Protein AF-N2BE88-F1 (afdb_monomer)

Organism: NCBI:txid1235804

Mean predicted aligned error: 12.73 Å

Solvent-accessible surface area (backbone atoms only — not comparable to full-atom values): 4869 Å² total; per-residue (Å²): 134,84,79,76,50,71,65,58,53,52,50,53,50,52,52,49,51,61,73,52,35,81,80,67,48,64,73,59,83,78,39,89,59,43,73,48,73,48,79,46,49,41,80,82,45,54,91,46,40,67,61,49,50,56,52,49,30,71,76,64,35,64,91,30,49,44,81,53,97,66,26,38,39,38,55,37,62,66,82,131

Nearest PDB structures (foldseek):
  9bdf-assembly1_G  TM=2.768E-01  e=5.120E-01  Influenza A virus
  8tau-assembly1_N  TM=3.279E-01  e=2.368E+00  Homo sapiens
  7pir-assembly1_g  TM=3.401E-01  e=8.969E+00  Mycoplasmoides pneumoniae M129

Radius of gyration: 17.58 Å; Cα contacts (8 Å, |Δi|>4): 68; chains: 1; bounding box: 49×25×39 Å

Sequence (80 aa):
MAYKNKDDIIQAMADKINDLEASSVSTHCADFNIVNVVDIPHSSLGKNKEKFKSEAIKLLGKTNVLDENNCYHIVMHQQN

Structure (mmCIF, N/CA/C/O backbone):
data_AF-N2BE88-F1
#
_entry.id   AF-N2BE88-F1
#
loop_
_atom_site.group_PDB
_atom_site.id
_atom_site.type_symbol
_atom_site.label_atom_id
_atom_site.label_alt_id
_atom_site.label_comp_id
_atom_site.label_asym_id
_atom_site.label_entity_id
_atom_site.label_seq_id
_atom_site.pdbx_PDB_ins_code
_atom_site.Cartn_x
_atom_site.Cartn_y
_atom_site.Cartn_z
_atom_site.occupancy
_atom_site.B_iso_or_equiv
_atom_site.auth_seq_id
_atom_site.auth_comp_id
_atom_site.auth_asym_id
_atom_site.auth_atom_id
_atom_site.pdbx_PDB_model_num
ATOM 1 N N . MET A 1 1 ? 32.056 10.316 -23.235 1.00 42.34 1 MET A N 1
ATOM 2 C CA . MET A 1 1 ? 30.753 9.959 -22.637 1.00 42.34 1 MET A CA 1
ATOM 3 C C . MET A 1 1 ? 30.188 8.819 -23.471 1.00 42.34 1 MET A C 1
ATOM 5 O O . MET A 1 1 ? 29.820 9.060 -24.612 1.00 42.34 1 MET A O 1
ATOM 9 N N . ALA A 1 2 ? 30.269 7.576 -22.991 1.00 50.59 2 ALA A N 1
ATOM 10 C CA . ALA A 1 2 ? 29.813 6.411 -23.746 1.00 50.59 2 ALA A CA 1
ATOM 11 C C . ALA A 1 2 ? 28.278 6.391 -23.769 1.00 50.59 2 ALA A C 1
ATOM 13 O O . ALA A 1 2 ? 27.647 6.291 -22.717 1.00 50.59 2 ALA A O 1
ATOM 14 N N . TYR A 1 3 ? 27.682 6.523 -24.953 1.00 53.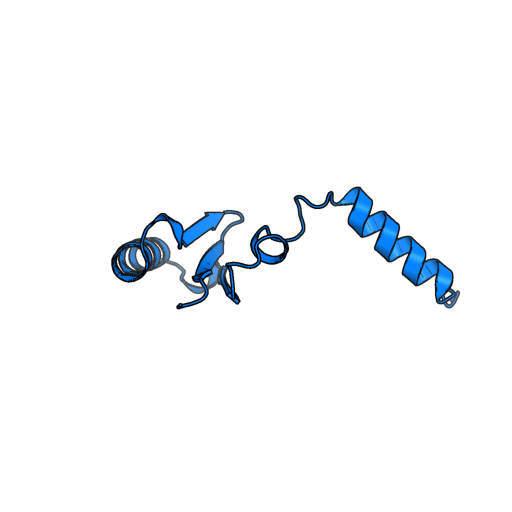38 3 TYR A N 1
ATOM 15 C CA . TYR A 1 3 ? 26.270 6.209 -25.144 1.00 53.38 3 TYR A CA 1
ATOM 16 C C . TYR A 1 3 ? 26.125 4.698 -24.947 1.00 53.38 3 TYR A C 1
ATOM 18 O O . TYR A 1 3 ? 26.690 3.931 -25.722 1.00 53.38 3 TYR A O 1
ATOM 26 N N . LYS A 1 4 ? 25.444 4.271 -23.877 1.00 65.06 4 LYS A N 1
ATOM 27 C CA . LYS A 1 4 ? 25.119 2.852 -23.672 1.00 65.06 4 LYS A CA 1
ATOM 28 C C . LYS A 1 4 ? 24.292 2.371 -24.868 1.00 65.06 4 LYS A C 1
ATOM 30 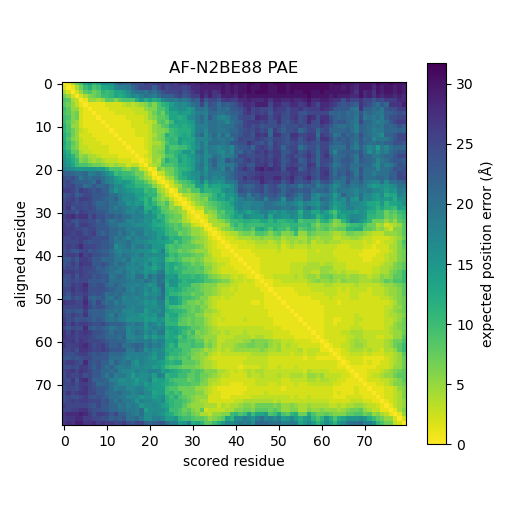O O . LYS A 1 4 ? 23.334 3.050 -25.245 1.00 65.06 4 LYS A O 1
ATOM 35 N N . ASN A 1 5 ? 24.682 1.251 -25.478 1.00 82.00 5 ASN A N 1
ATOM 36 C CA . ASN A 1 5 ? 23.928 0.646 -26.574 1.00 82.00 5 ASN A CA 1
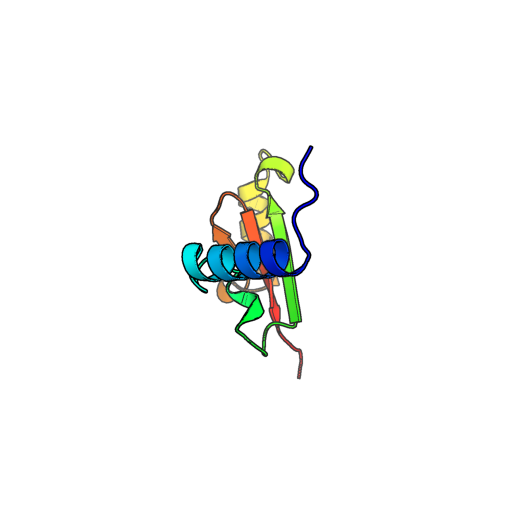ATOM 37 C C . ASN A 1 5 ? 22.534 0.233 -26.052 1.00 82.00 5 ASN A C 1
ATOM 39 O O . ASN A 1 5 ? 22.375 -0.042 -24.862 1.00 82.00 5 ASN A O 1
ATOM 43 N N . LYS A 1 6 ? 21.510 0.201 -26.915 1.00 79.06 6 LYS A N 1
ATOM 44 C CA . LYS A 1 6 ? 20.149 -0.224 -26.539 1.00 79.06 6 LYS A CA 1
ATOM 45 C C . LYS A 1 6 ? 20.153 -1.585 -25.844 1.00 79.06 6 LYS A C 1
ATOM 47 O O . LYS A 1 6 ? 19.441 -1.750 -24.860 1.00 79.06 6 LYS A O 1
ATOM 52 N N . ASP A 1 7 ? 20.990 -2.505 -26.311 1.00 85.12 7 ASP A N 1
ATOM 53 C CA . ASP A 1 7 ? 21.110 -3.846 -25.735 1.00 85.12 7 ASP A CA 1
ATOM 54 C C . ASP A 1 7 ? 21.658 -3.807 -24.301 1.00 85.12 7 ASP A C 1
ATOM 56 O O . ASP A 1 7 ? 21.130 -4.482 -23.422 1.00 85.12 7 ASP A O 1
ATOM 60 N N . ASP A 1 8 ? 22.629 -2.930 -24.021 1.00 81.81 8 ASP A N 1
ATOM 61 C CA . ASP A 1 8 ? 23.177 -2.743 -22.670 1.00 81.81 8 ASP A CA 1
ATOM 62 C C . ASP A 1 8 ? 22.133 -2.155 -21.713 1.00 81.81 8 ASP A C 1
ATOM 64 O O . ASP A 1 8 ? 22.127 -2.446 -20.517 1.00 81.81 8 ASP A O 1
ATOM 68 N N . ILE A 1 9 ? 21.248 -1.298 -22.232 1.00 81.50 9 ILE A N 1
ATOM 69 C CA . ILE A 1 9 ? 20.148 -0.709 -21.462 1.00 81.50 9 ILE A CA 1
ATOM 70 C C . ILE A 1 9 ? 19.103 -1.780 -21.140 1.00 81.50 9 ILE A C 1
ATOM 72 O O . ILE A 1 9 ? 18.654 -1.860 -19.998 1.00 81.50 9 ILE A O 1
ATOM 76 N N . ILE A 1 10 ? 18.743 -2.610 -22.121 1.00 83.31 10 ILE A N 1
ATOM 77 C CA . ILE A 1 10 ? 17.788 -3.711 -21.946 1.00 83.31 10 ILE A CA 1
ATOM 78 C C . ILE A 1 10 ? 18.334 -4.730 -20.941 1.00 83.31 10 ILE A C 1
ATOM 80 O O . ILE A 1 10 ? 17.616 -5.114 -20.018 1.00 83.31 10 ILE A O 1
ATOM 84 N N . GLN A 1 11 ? 19.608 -5.109 -21.063 1.00 84.19 11 GLN A N 1
ATOM 85 C CA . GLN A 1 11 ? 20.245 -6.046 -20.139 1.00 84.19 11 GLN A CA 1
ATOM 86 C C . GLN A 1 11 ? 20.298 -5.477 -18.719 1.00 84.19 11 GLN A C 1
ATOM 88 O O . GLN A 1 11 ? 19.900 -6.150 -17.774 1.00 84.19 11 GLN A O 1
ATOM 93 N N . ALA A 1 12 ? 20.679 -4.205 -18.565 1.00 82.94 12 ALA A N 1
ATOM 94 C CA . ALA A 1 12 ? 20.700 -3.556 -17.257 1.00 82.94 12 ALA A CA 1
ATOM 95 C C . ALA A 1 12 ? 19.308 -3.480 -16.605 1.00 82.94 12 ALA A C 1
ATOM 97 O O . ALA A 1 12 ? 19.206 -3.569 -15.383 1.00 82.94 12 ALA A O 1
ATOM 98 N N . MET A 1 13 ? 18.235 -3.324 -17.391 1.00 80.69 13 MET A N 1
ATOM 99 C CA . MET A 1 13 ? 16.864 -3.391 -16.873 1.00 80.69 13 MET A CA 1
ATOM 100 C C . MET A 1 13 ? 16.493 -4.811 -16.437 1.00 80.69 13 MET A C 1
ATOM 102 O O . MET A 1 13 ? 15.953 -4.975 -15.348 1.00 80.69 13 MET A O 1
ATOM 106 N N . ALA A 1 14 ? 16.797 -5.826 -17.250 1.00 78.31 14 ALA A N 1
ATOM 107 C CA . ALA A 1 14 ? 16.510 -7.224 -16.928 1.00 78.31 14 ALA A CA 1
ATOM 108 C C . ALA A 1 14 ? 17.253 -7.685 -15.666 1.00 78.31 14 ALA A C 1
ATOM 110 O O . ALA A 1 14 ? 16.648 -8.268 -14.768 1.00 78.31 14 ALA A O 1
ATOM 111 N N . ASP A 1 15 ? 18.539 -7.349 -15.557 1.00 81.31 15 ASP A N 1
ATOM 112 C CA . ASP A 1 15 ? 19.353 -7.642 -14.380 1.00 81.31 15 ASP A CA 1
ATOM 113 C C . ASP A 1 15 ? 18.786 -6.943 -13.146 1.00 81.31 15 ASP A C 1
ATOM 115 O O . ASP A 1 15 ? 18.702 -7.551 -12.084 1.00 81.31 15 ASP A O 1
ATOM 119 N N . LYS A 1 16 ? 18.321 -5.693 -13.285 1.00 74.19 16 LYS A N 1
ATOM 120 C CA . LYS A 1 16 ? 17.706 -4.961 -12.175 1.00 74.19 16 LYS A CA 1
ATOM 121 C C . LYS A 1 16 ? 16.368 -5.558 -11.743 1.00 74.19 16 LYS A C 1
ATOM 123 O O . LYS A 1 16 ? 16.094 -5.578 -10.552 1.00 74.19 16 LYS A O 1
ATOM 128 N N . ILE A 1 17 ? 15.558 -6.056 -12.675 1.00 71.12 17 ILE A N 1
ATOM 129 C CA . ILE A 1 17 ? 14.297 -6.752 -12.373 1.00 71.12 17 ILE A CA 1
ATOM 130 C C . ILE A 1 17 ? 14.568 -8.072 -11.637 1.00 71.12 17 ILE A C 1
ATOM 132 O O . ILE A 1 17 ? 13.871 -8.386 -10.677 1.00 71.12 17 ILE A O 1
ATOM 136 N N . ASN A 1 18 ? 15.593 -8.820 -12.052 1.00 71.38 18 ASN A N 1
ATOM 137 C CA . ASN A 1 18 ? 15.988 -10.065 -11.390 1.00 71.38 18 ASN A CA 1
ATOM 138 C C . ASN A 1 18 ? 16.604 -9.819 -10.000 1.00 71.38 18 ASN A C 1
ATOM 140 O O . ASN A 1 18 ? 16.299 -10.551 -9.066 1.00 71.38 18 ASN A O 1
ATOM 144 N N . ASP A 1 19 ? 17.438 -8.784 -9.863 1.00 73.19 19 ASP A N 1
ATOM 145 C CA . ASP A 1 19 ? 18.092 -8.358 -8.612 1.00 73.19 19 ASP A CA 1
ATOM 146 C C . ASP A 1 19 ? 17.090 -7.863 -7.567 1.00 73.19 19 ASP A C 1
ATOM 148 O O . ASP A 1 19 ? 17.238 -8.110 -6.375 1.00 73.19 19 ASP A O 1
ATOM 152 N N . LEU A 1 20 ? 16.044 -7.176 -8.020 1.00 66.06 20 LEU A N 1
ATOM 153 C CA . LEU A 1 20 ? 14.978 -6.693 -7.153 1.00 66.06 20 LEU A CA 1
ATOM 154 C C . LEU A 1 20 ? 14.043 -7.812 -6.666 1.00 66.06 20 LEU A C 1
ATOM 156 O O . LEU A 1 20 ? 13.258 -7.567 -5.756 1.00 66.06 20 LEU A O 1
ATOM 160 N N . GLU A 1 21 ? 14.153 -9.024 -7.227 1.00 55.72 21 GLU A N 1
ATOM 161 C CA . GLU A 1 21 ? 13.151 -10.088 -7.164 1.00 55.72 21 GLU A CA 1
ATOM 162 C C . GLU A 1 21 ? 11.758 -9.596 -7.617 1.00 55.72 21 GLU A C 1
ATOM 164 O O . GLU A 1 21 ? 11.347 -8.448 -7.440 1.00 55.72 21 GLU A O 1
ATOM 169 N N . ALA A 1 22 ? 10.936 -10.489 -8.173 1.00 51.28 22 ALA A N 1
ATOM 170 C CA . ALA A 1 22 ? 9.539 -10.156 -8.480 1.00 51.28 22 ALA A CA 1
ATOM 171 C C . ALA A 1 22 ? 8.729 -9.717 -7.230 1.00 51.28 22 ALA A C 1
ATOM 173 O O . ALA A 1 22 ? 7.588 -9.287 -7.354 1.00 51.28 22 ALA A O 1
ATOM 174 N N . SER A 1 23 ? 9.316 -9.824 -6.033 1.00 51.28 23 SER A N 1
ATOM 175 C CA . SER A 1 23 ? 8.756 -9.413 -4.749 1.00 51.28 23 SER A CA 1
ATOM 176 C C . SER A 1 23 ? 8.878 -7.908 -4.461 1.00 51.28 23 SER A C 1
ATOM 178 O O . SER A 1 23 ? 8.138 -7.421 -3.609 1.00 51.28 23 SER A O 1
ATOM 180 N N . SER A 1 24 ? 9.742 -7.150 -5.162 1.00 51.12 24 SER A N 1
ATOM 181 C CA . SER A 1 24 ? 9.815 -5.683 -5.006 1.00 51.12 24 SER A CA 1
ATOM 182 C C . SER A 1 24 ? 9.060 -4.895 -6.079 1.00 51.12 24 SER A C 1
ATOM 184 O O . SER A 1 24 ? 8.978 -3.665 -5.989 1.00 51.12 24 SER A O 1
ATOM 186 N N . VAL A 1 25 ? 8.533 -5.558 -7.111 1.00 51.88 25 VAL A N 1
ATOM 187 C CA . VAL A 1 25 ? 7.482 -4.967 -7.942 1.00 51.88 25 VAL A CA 1
ATOM 188 C C . VAL A 1 25 ? 6.176 -5.132 -7.180 1.00 51.88 25 VAL A C 1
ATOM 190 O O . VAL A 1 25 ? 5.852 -6.220 -6.715 1.00 51.88 25 VAL A O 1
ATOM 193 N N . SER A 1 26 ? 5.480 -4.017 -6.960 1.00 51.94 26 SER A N 1
ATOM 194 C CA . SER A 1 26 ? 4.340 -3.964 -6.047 1.00 51.94 26 SER A CA 1
ATOM 195 C C . SER A 1 26 ? 3.331 -5.075 -6.363 1.00 51.94 26 SER A C 1
ATOM 197 O O . SER A 1 26 ? 2.951 -5.274 -7.518 1.00 51.94 26 SER A O 1
ATOM 199 N N . THR A 1 27 ? 2.923 -5.810 -5.327 1.00 54.31 27 THR A N 1
ATOM 200 C CA . THR A 1 27 ? 2.174 -7.081 -5.361 1.00 54.31 27 THR A CA 1
ATOM 201 C C . THR A 1 27 ? 0.908 -7.035 -6.224 1.00 54.31 27 THR A C 1
ATOM 203 O O . THR A 1 27 ? 0.437 -8.064 -6.702 1.00 54.31 27 THR A O 1
ATOM 206 N N . HIS A 1 28 ? 0.374 -5.838 -6.470 1.00 57.00 28 HIS A N 1
ATOM 207 C CA . HIS A 1 28 ? -0.797 -5.613 -7.308 1.00 57.00 28 HIS A CA 1
ATOM 208 C C . HIS A 1 28 ? -0.579 -5.826 -8.806 1.00 57.00 28 HIS A C 1
ATOM 210 O O . HIS A 1 28 ? -1.537 -6.127 -9.507 1.00 57.00 28 HIS A O 1
ATOM 216 N N . CYS A 1 29 ? 0.654 -5.723 -9.309 1.00 50.38 29 CYS A N 1
ATOM 217 C CA . CYS A 1 29 ? 0.946 -6.029 -10.712 1.00 50.38 29 CYS A CA 1
ATOM 218 C C . CYS A 1 29 ? 0.790 -7.526 -11.036 1.00 50.38 29 CYS A C 1
ATOM 220 O O . CYS A 1 29 ? 0.720 -7.887 -12.209 1.00 50.38 29 CYS A O 1
ATOM 222 N N . ALA A 1 30 ? 0.763 -8.393 -10.017 1.00 56.59 30 ALA A N 1
ATOM 223 C CA . ALA A 1 30 ? 0.688 -9.844 -10.170 1.00 56.59 30 ALA A CA 1
ATOM 224 C C . ALA A 1 30 ? -0.731 -10.424 -9.988 1.00 56.59 30 ALA A C 1
ATOM 226 O O . ALA A 1 30 ? -0.943 -11.592 -10.314 1.00 56.59 30 ALA A O 1
ATOM 227 N N . ASP A 1 31 ? -1.698 -9.643 -9.490 1.00 63.19 31 ASP A N 1
ATOM 228 C CA . ASP A 1 31 ? -3.074 -10.097 -9.250 1.00 63.19 31 ASP A CA 1
ATOM 229 C C . ASP A 1 31 ? -4.052 -9.442 -10.237 1.00 63.19 31 ASP A C 1
ATOM 231 O O . ASP A 1 31 ? -4.356 -8.254 -10.149 1.00 63.19 31 ASP A O 1
ATOM 235 N N . PHE A 1 32 ? -4.591 -10.243 -11.160 1.00 60.78 32 PHE A N 1
ATOM 236 C CA . PHE A 1 32 ? -5.554 -9.800 -12.175 1.00 60.78 32 PHE A CA 1
ATOM 237 C C . PHE A 1 32 ? -6.877 -9.277 -11.594 1.00 60.78 32 PHE A C 1
ATOM 239 O O . PHE A 1 32 ? -7.626 -8.607 -12.302 1.00 60.78 32 PHE A O 1
ATOM 246 N N . ASN A 1 33 ? -7.173 -9.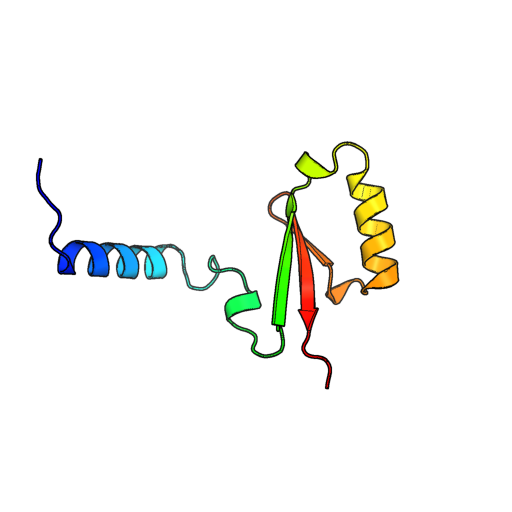562 -10.321 1.00 65.50 33 ASN A N 1
ATOM 247 C CA . ASN A 1 33 ? -8.370 -9.059 -9.648 1.00 65.50 33 ASN A CA 1
ATOM 248 C C . ASN A 1 33 ? -8.198 -7.628 -9.123 1.00 65.50 33 ASN A C 1
ATOM 250 O O . ASN A 1 33 ? -9.176 -7.034 -8.660 1.00 65.50 33 ASN A O 1
ATOM 254 N N . ILE A 1 34 ? -6.982 -7.075 -9.161 1.00 68.25 34 ILE A N 1
ATOM 255 C CA . ILE A 1 34 ? -6.685 -5.707 -8.737 1.00 68.25 34 ILE A CA 1
ATOM 256 C C . ILE A 1 34 ? -6.669 -4.804 -9.975 1.00 68.25 34 ILE A C 1
ATOM 258 O O . ILE A 1 34 ? -5.825 -4.930 -10.855 1.00 68.25 34 ILE A O 1
ATOM 262 N N . VAL A 1 35 ? -7.620 -3.871 -10.044 1.00 74.25 35 VAL A N 1
ATOM 263 C CA . VAL A 1 35 ? -7.732 -2.891 -11.141 1.00 74.25 35 VAL A CA 1
ATOM 264 C C . VAL A 1 35 ? -6.694 -1.797 -10.992 1.00 74.25 35 VAL A C 1
ATOM 266 O O . VAL A 1 35 ? -6.142 -1.320 -11.980 1.00 74.25 35 VAL A O 1
ATOM 269 N N . ASN A 1 36 ? -6.495 -1.338 -9.758 1.00 73.31 36 ASN A N 1
ATOM 270 C CA . ASN A 1 36 ? -5.607 -0.230 -9.467 1.00 73.31 36 ASN A CA 1
ATOM 271 C C . ASN A 1 36 ? -5.191 -0.235 -7.995 1.00 73.31 36 ASN A C 1
ATOM 273 O O . ASN A 1 36 ? -5.917 -0.739 -7.134 1.00 73.31 36 ASN A O 1
ATOM 277 N N . VAL A 1 37 ? -4.059 0.400 -7.711 1.00 78.50 37 VAL A N 1
ATOM 278 C CA . VAL A 1 37 ? -3.632 0.734 -6.355 1.00 78.50 37 VAL A CA 1
ATOM 279 C C . VAL A 1 37 ? -3.333 2.219 -6.286 1.00 78.50 37 VAL A C 1
ATOM 281 O O . VAL A 1 37 ? -2.685 2.781 -7.166 1.00 78.50 37 VAL A O 1
ATOM 284 N N . VAL A 1 38 ? -3.836 2.867 -5.239 1.00 85.19 38 VAL A N 1
ATOM 285 C CA . VAL A 1 38 ? -3.531 4.269 -4.955 1.00 85.19 38 VAL A CA 1
ATOM 286 C C . VAL A 1 38 ? -2.629 4.337 -3.737 1.00 85.19 38 VAL A C 1
ATOM 288 O O . VAL A 1 38 ? -3.013 3.909 -2.648 1.00 85.19 38 VAL A O 1
ATOM 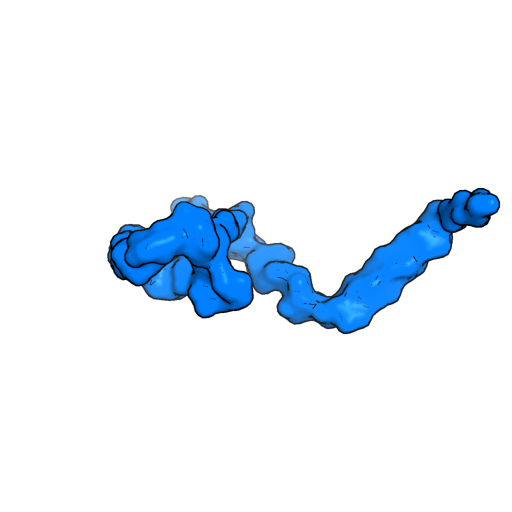291 N N . ASP A 1 39 ? -1.458 4.926 -3.938 1.00 88.44 39 ASP A N 1
ATOM 292 C CA . ASP A 1 39 ? -0.453 5.124 -2.904 1.00 88.44 39 ASP A CA 1
ATOM 293 C C . ASP A 1 39 ? -0.622 6.496 -2.251 1.00 88.44 39 ASP A C 1
ATOM 295 O O . ASP A 1 39 ? -0.574 7.536 -2.915 1.00 88.44 39 ASP A O 1
ATOM 299 N N . ILE A 1 40 ? -0.806 6.509 -0.931 1.00 89.06 40 ILE A N 1
ATOM 300 C CA . ILE A 1 40 ? -0.913 7.733 -0.137 1.00 89.06 40 ILE A CA 1
ATOM 301 C C . ILE A 1 40 ? 0.215 7.753 0.899 1.00 89.06 40 ILE A C 1
ATOM 303 O O . ILE A 1 40 ? 0.114 7.100 1.944 1.00 89.06 40 ILE A O 1
ATOM 307 N N . PRO A 1 41 ? 1.288 8.529 0.660 1.00 92.31 41 PRO A N 1
ATOM 308 C CA . PRO A 1 41 ? 2.404 8.625 1.591 1.00 92.31 41 PRO A CA 1
AT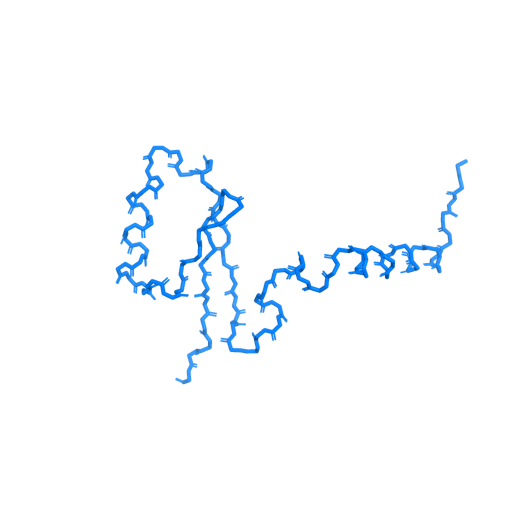OM 309 C C . PRO A 1 41 ? 1.953 9.162 2.948 1.00 92.31 41 PRO A C 1
ATOM 311 O O . PRO A 1 41 ? 1.232 10.162 3.017 1.00 92.31 41 PRO A O 1
ATOM 314 N N . HIS A 1 42 ? 2.449 8.592 4.047 1.00 92.00 42 HIS A N 1
ATOM 315 C CA . HIS A 1 42 ? 2.137 9.080 5.397 1.00 92.00 42 HIS A CA 1
ATOM 316 C C . HIS A 1 42 ? 2.510 10.553 5.588 1.00 92.00 42 HIS A C 1
ATOM 318 O O . HIS A 1 42 ? 1.817 11.293 6.290 1.00 92.00 42 HIS A O 1
ATOM 324 N N . SER A 1 43 ? 3.587 10.994 4.934 1.00 92.12 43 SER A N 1
ATOM 325 C CA . SER A 1 43 ? 4.042 12.385 4.942 1.00 92.12 43 SER A CA 1
ATOM 326 C C . SER A 1 43 ? 2.986 13.358 4.410 1.00 92.12 43 SER A C 1
ATOM 328 O O . SER A 1 43 ? 2.881 14.465 4.931 1.00 92.12 43 SER A O 1
ATOM 330 N N . SER A 1 44 ? 2.162 12.939 3.443 1.00 91.38 44 SER A N 1
ATOM 331 C CA . SER A 1 44 ? 1.087 13.766 2.875 1.00 91.38 44 SER A CA 1
ATOM 332 C C . SER A 1 44 ? -0.076 13.991 3.850 1.00 91.38 44 SER A C 1
ATOM 334 O O . SER A 1 44 ? -0.755 15.013 3.788 1.00 91.38 44 SER A O 1
ATOM 336 N N . LEU A 1 45 ? -0.277 13.063 4.793 1.00 90.25 45 LEU A N 1
ATOM 337 C CA . LEU A 1 45 ? -1.373 13.091 5.766 1.00 90.25 45 LEU A CA 1
ATOM 338 C C . LEU A 1 45 ? -0.970 13.740 7.098 1.00 90.25 45 LEU A C 1
ATOM 340 O O . LEU A 1 45 ? -1.831 14.152 7.885 1.00 90.25 45 LEU A O 1
ATOM 344 N N . GLY A 1 46 ? 0.334 13.824 7.377 1.00 91.06 46 GLY A N 1
ATOM 345 C CA . GLY A 1 46 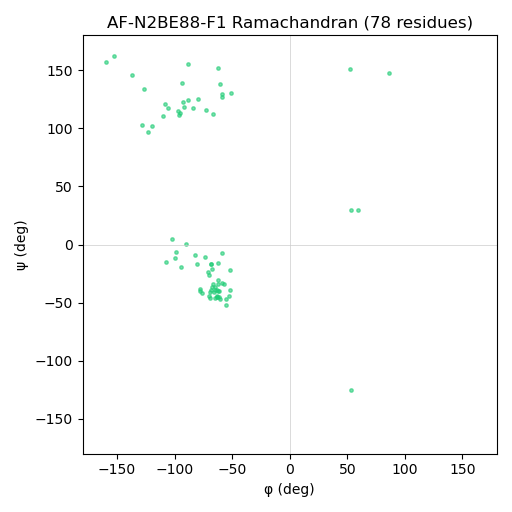? 0.877 14.417 8.595 1.00 91.06 46 GLY A CA 1
ATOM 346 C C . GLY A 1 46 ? 0.265 13.807 9.861 1.00 91.06 46 GLY A C 1
ATOM 347 O O . GLY A 1 46 ? 0.263 12.592 10.058 1.00 91.06 46 GLY A O 1
ATOM 348 N N . LYS A 1 47 ? -0.290 14.656 10.735 1.00 92.56 47 LYS A N 1
ATOM 349 C CA . LYS A 1 47 ? -0.911 14.227 12.004 1.00 92.56 47 LYS A CA 1
ATOM 350 C C . LYS A 1 47 ? -2.214 13.435 11.820 1.00 92.56 47 LYS A C 1
ATOM 352 O O . LYS A 1 47 ? -2.646 12.772 12.755 1.00 92.56 47 LYS A O 1
ATOM 357 N N . ASN A 1 48 ? -2.833 13.489 10.639 1.00 93.31 48 ASN A N 1
ATOM 358 C CA . ASN A 1 48 ? -4.140 12.877 10.381 1.00 93.31 48 ASN A CA 1
ATOM 359 C C . ASN A 1 48 ? -4.060 11.430 9.877 1.00 93.31 48 ASN A C 1
ATOM 361 O O . ASN A 1 48 ? -5.104 10.827 9.633 1.00 93.31 48 ASN A O 1
ATOM 365 N N . LYS A 1 49 ? -2.856 10.863 9.733 1.00 92.00 49 LYS A N 1
ATOM 366 C CA . LYS A 1 49 ? -2.637 9.525 9.159 1.00 92.00 49 LYS A CA 1
ATOM 367 C C . LYS A 1 49 ? -3.478 8.419 9.820 1.00 92.00 49 LYS A C 1
ATOM 369 O O . LYS A 1 49 ? -4.147 7.663 9.126 1.00 92.00 49 LYS A O 1
ATOM 374 N N . GLU A 1 50 ? -3.565 8.408 11.151 1.00 92.19 50 GLU A N 1
ATOM 375 C CA . GLU A 1 50 ? -4.320 7.385 11.892 1.00 92.19 50 GLU A CA 1
ATOM 376 C C . GLU A 1 50 ? -5.831 7.517 11.667 1.00 92.19 50 GLU A C 1
ATOM 378 O O . GLU A 1 50 ? -6.539 6.526 11.487 1.00 92.19 50 GLU A O 1
ATOM 383 N N . LYS A 1 51 ? -6.329 8.760 11.617 1.00 94.50 51 LYS A N 1
ATOM 384 C CA . LYS A 1 51 ? -7.737 9.037 11.322 1.00 94.50 51 LYS A CA 1
ATOM 385 C C . LYS A 1 51 ? -8.074 8.608 9.897 1.00 94.50 51 LYS A C 1
ATOM 387 O O . LYS A 1 51 ? -9.077 7.928 9.697 1.00 94.50 51 LYS A O 1
ATOM 392 N N . PHE A 1 52 ? -7.219 8.951 8.934 1.00 93.38 52 PHE A N 1
ATOM 393 C CA . PHE A 1 52 ?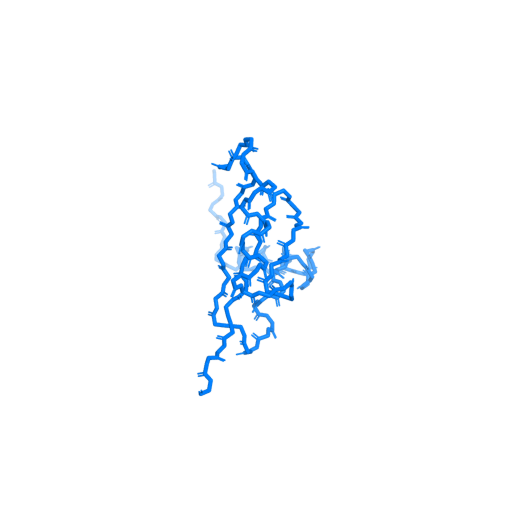 -7.358 8.513 7.549 1.00 93.38 52 PHE A CA 1
ATOM 394 C C . PHE A 1 52 ? -7.440 6.987 7.459 1.00 93.38 52 PHE A C 1
ATOM 396 O O . PHE A 1 52 ? -8.418 6.469 6.929 1.00 93.38 52 PHE A O 1
ATOM 403 N N . LYS A 1 53 ? -6.483 6.271 8.062 1.00 92.88 53 LYS A N 1
ATOM 404 C CA . LYS A 1 53 ? -6.467 4.804 8.087 1.00 92.88 53 LYS A CA 1
ATOM 405 C C . LYS A 1 53 ? -7.765 4.229 8.653 1.00 92.88 53 LYS A C 1
ATOM 407 O O . LYS A 1 53 ? -8.345 3.329 8.054 1.00 92.88 53 LYS A O 1
ATOM 412 N N . SER A 1 54 ? -8.248 4.757 9.780 1.00 94.12 54 SER A N 1
ATOM 413 C CA . SER A 1 54 ? -9.480 4.261 10.408 1.00 94.12 54 SER A CA 1
ATOM 414 C C . SER A 1 54 ? -10.724 4.431 9.531 1.00 94.12 54 SER A C 1
ATOM 416 O O . SER A 1 54 ? -11.555 3.526 9.464 1.00 94.12 54 SER A O 1
ATOM 418 N N . GLU A 1 55 ? -10.844 5.559 8.831 1.00 94.56 55 GLU A N 1
ATOM 419 C CA . GLU A 1 55 ? -11.998 5.848 7.979 1.00 94.56 55 GLU A CA 1
ATOM 420 C C . GLU A 1 55 ? -11.900 5.092 6.648 1.00 94.56 55 GLU A C 1
ATOM 422 O O . GLU A 1 55 ? -12.892 4.530 6.188 1.00 94.56 55 GLU A O 1
ATOM 427 N N . ALA A 1 56 ? -10.695 4.975 6.082 1.00 89.38 56 ALA A N 1
ATOM 428 C CA . ALA A 1 56 ? -10.434 4.159 4.900 1.00 89.38 56 ALA A CA 1
ATOM 429 C C . ALA A 1 56 ? -10.773 2.682 5.155 1.00 89.38 56 ALA A C 1
ATOM 431 O O . ALA A 1 56 ? -11.495 2.077 4.369 1.00 89.38 56 ALA A O 1
ATOM 432 N N . ILE A 1 57 ? -10.342 2.115 6.288 1.00 92.12 57 ILE A N 1
ATOM 433 C CA . ILE A 1 57 ? -10.666 0.729 6.664 1.00 92.12 57 ILE A CA 1
ATOM 434 C C . ILE A 1 57 ? -12.175 0.535 6.860 1.00 92.12 57 ILE A C 1
ATOM 436 O O . ILE A 1 57 ? -12.699 -0.506 6.471 1.00 92.12 57 ILE A O 1
ATOM 440 N N . LYS A 1 58 ? -12.889 1.506 7.447 1.00 92.81 58 LYS A N 1
ATOM 441 C CA . LYS A 1 58 ? -14.354 1.428 7.584 1.00 92.81 58 LYS A CA 1
ATOM 442 C C . LYS A 1 58 ? -15.066 1.396 6.235 1.00 92.81 58 LYS A C 1
ATOM 444 O O . LYS A 1 58 ? -16.016 0.639 6.083 1.00 92.81 58 LYS A O 1
ATOM 449 N N . LEU A 1 59 ? -14.644 2.247 5.301 1.00 89.81 59 LEU A N 1
ATOM 450 C CA . LEU A 1 59 ? -15.302 2.401 4.003 1.00 89.81 59 LEU A CA 1
ATOM 451 C C . LEU A 1 59 ? -14.952 1.272 3.035 1.00 89.81 59 LEU A C 1
ATOM 453 O O . LEU A 1 59 ? -15.813 0.813 2.293 1.00 89.81 59 LEU A O 1
ATOM 457 N N . LEU A 1 60 ? -13.689 0.848 3.032 1.00 86.50 60 LEU A N 1
ATOM 458 C CA . LEU A 1 60 ? -13.136 -0.041 2.013 1.00 86.50 60 LEU A CA 1
ATOM 459 C C . LEU A 1 60 ? -12.894 -1.460 2.526 1.00 86.50 60 LEU A C 1
ATOM 461 O O . LEU A 1 60 ? -12.720 -2.367 1.723 1.00 86.50 60 LEU A O 1
ATOM 465 N N . GLY A 1 61 ? -12.895 -1.671 3.842 1.00 86.12 61 GLY A N 1
ATOM 466 C CA . GLY A 1 61 ? -12.520 -2.937 4.460 1.00 86.12 61 GLY A CA 1
ATOM 467 C C . GLY A 1 61 ? -11.012 -3.052 4.698 1.00 86.12 61 GLY A C 1
ATOM 468 O O . GLY A 1 61 ? -10.184 -2.543 3.945 1.00 86.12 61 GLY A O 1
ATOM 469 N N . LYS A 1 62 ? -10.638 -3.753 5.776 1.00 84.62 62 LYS A N 1
ATOM 470 C CA . LYS A 1 62 ? -9.238 -3.887 6.222 1.00 84.62 62 LYS A CA 1
ATOM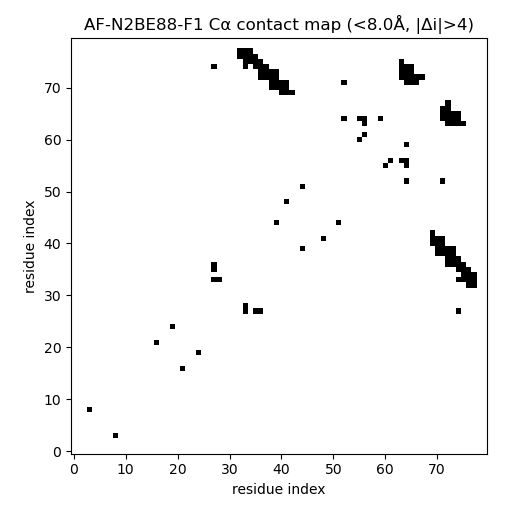 471 C C . LYS A 1 62 ? -8.337 -4.588 5.199 1.00 84.62 62 LYS A C 1
ATOM 473 O O . LYS A 1 62 ? -7.150 -4.300 5.152 1.00 84.62 62 LYS A O 1
ATOM 478 N N . THR A 1 63 ? -8.890 -5.499 4.404 1.00 83.81 63 THR A N 1
ATOM 479 C CA . THR A 1 63 ? -8.151 -6.240 3.369 1.00 83.81 63 THR A CA 1
ATOM 480 C C . THR A 1 63 ? -7.683 -5.351 2.223 1.00 83.81 63 THR A C 1
ATOM 482 O O . THR A 1 63 ? -6.731 -5.706 1.543 1.00 83.81 63 THR A O 1
ATOM 485 N N . ASN A 1 64 ? -8.316 -4.190 2.045 1.00 85.75 64 ASN A N 1
ATOM 486 C CA . ASN A 1 64 ? -8.095 -3.310 0.900 1.00 85.75 64 ASN A CA 1
ATOM 487 C C . ASN A 1 64 ? -7.211 -2.105 1.251 1.00 85.75 64 ASN A C 1
ATOM 489 O O . ASN A 1 64 ? -7.020 -1.216 0.425 1.00 85.75 64 ASN A O 1
ATOM 493 N N . VAL A 1 65 ? -6.692 -2.050 2.483 1.00 90.19 65 VAL A N 1
ATOM 494 C CA . VAL A 1 65 ? -5.807 -0.985 2.962 1.00 90.19 65 VAL A CA 1
ATOM 495 C C . VAL A 1 65 ? -4.562 -1.625 3.563 1.00 90.19 65 VAL A C 1
ATOM 497 O O . VAL A 1 65 ? -4.595 -2.118 4.694 1.00 90.19 65 VAL A O 1
ATOM 500 N N . LEU A 1 66 ? -3.463 -1.601 2.814 1.00 90.06 66 LEU A N 1
ATOM 501 C CA . LEU A 1 66 ? -2.155 -2.033 3.300 1.00 90.06 66 LEU A CA 1
ATOM 502 C C . LEU A 1 66 ? -1.396 -0.818 3.840 1.00 90.06 66 LEU A C 1
ATOM 504 O O . LEU A 1 66 ? -1.471 0.273 3.281 1.00 90.06 66 LEU A O 1
ATOM 508 N N . ASP A 1 67 ? -0.704 -1.000 4.959 1.00 89.81 67 ASP A N 1
ATOM 509 C CA . ASP A 1 67 ? 0.102 0.027 5.625 1.00 89.81 67 ASP A CA 1
ATOM 510 C C . ASP A 1 67 ? 1.522 -0.512 5.750 1.00 89.81 67 ASP A C 1
ATOM 512 O O . ASP A 1 67 ? 1.820 -1.313 6.638 1.00 89.81 67 ASP A O 1
ATOM 516 N N . GLU A 1 68 ? 2.366 -0.120 4.806 1.00 85.31 68 GLU A N 1
ATOM 517 C CA . GLU A 1 68 ? 3.750 -0.561 4.697 1.00 85.31 68 GLU A CA 1
ATOM 518 C C . GLU A 1 68 ? 4.585 0.520 4.006 1.00 85.31 68 GLU A C 1
ATOM 520 O O . GLU A 1 68 ? 4.057 1.450 3.406 1.00 85.31 68 GLU A O 1
ATOM 525 N N . ASN A 1 69 ? 5.913 0.462 4.132 1.00 86.12 69 ASN A N 1
ATOM 526 C CA . ASN A 1 69 ? 6.823 1.388 3.439 1.00 86.12 69 ASN A CA 1
ATOM 527 C C . ASN A 1 69 ? 6.522 2.892 3.651 1.00 86.12 69 ASN A C 1
ATOM 529 O O . ASN A 1 69 ? 6.828 3.726 2.801 1.00 86.12 69 ASN A O 1
ATOM 533 N N . ASN A 1 70 ? 5.957 3.259 4.810 1.00 88.75 70 ASN A N 1
ATOM 534 C CA . ASN A 1 70 ? 5.478 4.615 5.124 1.00 88.75 70 ASN A CA 1
ATOM 535 C C . ASN A 1 70 ? 4.392 5.148 4.166 1.00 88.75 70 ASN A C 1
ATOM 537 O O . ASN A 1 70 ? 4.285 6.363 3.954 1.00 88.75 70 ASN A O 1
ATOM 541 N N . CYS A 1 71 ? 3.586 4.253 3.606 1.00 90.44 71 CYS A N 1
ATOM 542 C CA . CYS A 1 71 ? 2.528 4.540 2.658 1.00 90.44 71 CYS A CA 1
ATOM 543 C C . CYS A 1 71 ? 1.273 3.725 2.993 1.00 90.44 71 CYS A C 1
ATOM 545 O O . CYS A 1 71 ? 1.353 2.576 3.427 1.00 90.44 71 CYS A O 1
ATOM 547 N N . TYR A 1 72 ? 0.105 4.309 2.740 1.00 91.38 72 TYR A N 1
ATOM 548 C CA . TYR A 1 72 ? -1.127 3.541 2.647 1.00 91.38 72 TYR A CA 1
ATOM 549 C C . TYR A 1 72 ? -1.358 3.145 1.193 1.00 91.38 72 TYR A C 1
ATOM 551 O O . TYR A 1 72 ? -1.538 4.020 0.346 1.00 91.38 72 TYR A O 1
ATOM 559 N N . HIS A 1 73 ? -1.393 1.844 0.926 1.00 89.75 73 HIS A N 1
ATOM 560 C CA . HIS A 1 73 ? -1.751 1.289 -0.373 1.00 89.75 73 HIS A CA 1
ATOM 561 C C . HIS A 1 73 ? -3.232 0.918 -0.350 1.00 89.75 73 HIS A C 1
ATOM 563 O O . HIS A 1 73 ? -3.651 0.010 0.376 1.00 89.75 73 HIS A O 1
ATOM 569 N N . ILE A 1 74 ? -4.038 1.647 -1.118 1.00 89.50 74 ILE A N 1
ATOM 570 C CA . ILE A 1 74 ? -5.467 1.371 -1.259 1.00 89.50 74 ILE A CA 1
ATOM 571 C C . ILE A 1 74 ? -5.682 0.517 -2.497 1.00 89.50 74 ILE A C 1
ATOM 573 O O . ILE A 1 74 ? -5.486 0.985 -3.618 1.00 89.50 74 ILE A O 1
ATOM 577 N N . VAL A 1 75 ? -6.111 -0.722 -2.278 1.00 87.00 75 VAL A N 1
ATOM 578 C CA . VAL A 1 75 ? -6.340 -1.713 -3.328 1.00 87.00 75 VAL A CA 1
ATOM 579 C C . VAL A 1 75 ? -7.763 -1.582 -3.861 1.00 87.00 75 VAL A C 1
ATOM 581 O O . VAL A 1 75 ? -8.733 -1.652 -3.105 1.00 87.00 75 VAL A O 1
ATOM 584 N N . MET A 1 76 ? -7.897 -1.396 -5.174 1.00 81.75 76 MET A N 1
ATOM 585 C CA . MET A 1 76 ? -9.182 -1.386 -5.868 1.00 81.75 76 MET A CA 1
ATOM 586 C C . MET A 1 76 ? -9.352 -2.678 -6.656 1.00 81.75 76 MET A C 1
ATOM 588 O O . MET A 1 76 ? -8.592 -2.952 -7.585 1.00 81.75 76 MET A O 1
ATOM 592 N N . HIS A 1 77 ? -10.371 -3.454 -6.303 1.00 80.00 77 HIS A N 1
ATOM 593 C CA . HIS A 1 77 ? -10.691 -4.708 -6.978 1.00 80.00 77 HIS A CA 1
ATOM 594 C C . HIS A 1 77 ? -11.634 -4.499 -8.166 1.00 80.00 77 HIS A C 1
ATOM 596 O O . HIS A 1 77 ? -12.407 -3.537 -8.188 1.00 80.00 77 HIS A O 1
ATOM 602 N N . GLN A 1 78 ? -11.597 -5.415 -9.139 1.00 68.38 78 GLN A N 1
ATOM 603 C CA . GLN A 1 78 ? -12.596 -5.455 -10.210 1.00 68.38 78 GLN A CA 1
ATOM 604 C C . GLN A 1 78 ? -13.985 -5.639 -9.593 1.00 68.38 78 GLN A C 1
ATOM 606 O O . GLN A 1 78 ? -14.208 -6.546 -8.792 1.00 68.38 78 GLN A O 1
ATOM 611 N N . GLN A 1 79 ? -14.918 -4.757 -9.948 1.00 64.44 79 GLN A N 1
ATOM 612 C CA . GLN A 1 79 ? -16.329 -4.962 -9.645 1.00 64.44 79 GLN A CA 1
ATOM 613 C C . GLN A 1 79 ? -16.907 -5.858 -10.744 1.00 64.44 79 GLN A C 1
ATOM 615 O O . GLN A 1 79 ? -16.858 -5.480 -11.914 1.00 64.44 79 GLN A O 1
ATOM 620 N N . ASN A 1 80 ? -17.386 -7.043 -10.358 1.00 56.41 80 ASN A N 1
ATOM 621 C CA . ASN A 1 80 ? -18.182 -7.918 -11.225 1.00 56.41 80 ASN A CA 1
ATOM 622 C C . ASN A 1 80 ? -19.542 -7.293 -11.540 1.00 56.41 80 ASN A C 1
ATOM 624 O O . ASN A 1 80 ? -20.159 -6.744 -10.596 1.00 56.41 80 ASN A O 1
#

Foldseek 3Di:
DDDQDPVNVVVVVVVVPVVCDVPNPPPLVVDPQFPDKDKAALVNCPPCSVVVLVVLCVVQNPVQWDCPPNITIGTDGDDD

Secondary structure (DSSP, 8-state):
-----HHHHHHHHHHHHHHTTTTSS-GGGG-TTEEEEEEEEHHHHGGGHHHHHHHHHHHH-GGGEEEETTEEEEEEEPP-

pLDDT: mean 78.18, std 14.52, range [42.34, 94.56]